Protein AF-A0A9P8U9W8-F1 (afdb_monomer)

Secondary structure (DSSP, 8-state):
-------TTTTTTTTSPPHHHHTT-S-HHHHHHHHHT-HHHHIIIII-TT--HHHHHHHHHHHHHHHHHHHHHTTS-HHHHHHHHHHHHHHHH-TTSPPPTT-

Solvent-accessible surface area (backbone atoms only — not comparable to full-atom values): 6317 Å² total; per-residue (Å²): 133,85,79,79,62,65,29,92,61,36,74,74,56,86,80,60,88,52,66,58,76,76,66,63,72,49,57,76,66,53,45,57,55,56,65,67,66,46,50,46,47,49,48,21,43,70,76,41,75,79,59,52,75,66,54,47,49,53,52,36,50,53,52,52,50,53,52,54,50,49,66,50,43,78,75,42,54,76,71,55,38,52,53,50,50,54,55,50,53,46,48,73,75,43,70,88,58,86,74,68,92,87,118

Radius of gyration: 15.82 Å; Cα contacts (8 Å, |Δi|>4): 61; chains: 1; bounding box: 29×38×41 Å

pLDDT: mean 71.23, std 15.06, range [33.56, 92.81]

Sequence (103 aa):
MASSTQHPHGRDQTGMPRVGASFEAFTPQAQQAFDKCNFSKFAGGLMCPRLTREQLRCACEVMNLFFIFDEHSDRSEPADVWNQVDILMDALRNPETPRPAGE

Nearest PDB structures (foldseek):
  6q4s-assembly1_A-2  TM=6.101E-01  e=2.941E+00  Streptomyces chartreusis NRRL 3882

Foldseek 3Di:
DDDQLQAPCLVVCLPPDAPCVVVVLDDPVVVVVLNVVSVSRVLCRPPDSPDDNVRSVVVSNVVVVVVSLVVVLVPDDPVVNVVVVVVVVCCVVPVVDDDDPPD

Structure (mmCIF, N/CA/C/O backbone):
data_AF-A0A9P8U9W8-F1
#
_entry.id   AF-A0A9P8U9W8-F1
#
loop_
_atom_site.group_PDB
_atom_site.id
_atom_site.type_symbol
_atom_site.label_atom_id
_atom_site.label_alt_id
_atom_site.label_comp_id
_atom_site.label_asym_id
_atom_site.label_entity_id
_atom_site.label_seq_id
_atom_site.pdbx_PDB_ins_code
_atom_site.Cartn_x
_atom_site.Cartn_y
_atom_site.Cartn_z
_atom_site.occupancy
_atom_site.B_iso_or_equiv
_atom_site.auth_seq_id
_atom_site.auth_comp_id
_atom_site.auth_asym_id
_atom_site.auth_atom_id
_atom_site.pdbx_PDB_model_num
ATOM 1 N N . MET A 1 1 ? 7.858 22.770 25.028 1.00 35.09 1 MET A N 1
ATOM 2 C CA . MET A 1 1 ? 7.426 21.384 25.308 1.00 35.09 1 MET A CA 1
ATOM 3 C C . MET A 1 1 ? 6.178 21.125 24.480 1.00 35.09 1 MET A C 1
ATOM 5 O O . MET A 1 1 ? 5.123 21.641 24.821 1.00 35.09 1 MET A O 1
ATOM 9 N N . ALA A 1 2 ? 6.313 20.467 23.326 1.00 33.56 2 ALA A N 1
ATOM 10 C CA . ALA A 1 2 ? 5.174 20.177 22.459 1.00 33.56 2 ALA A CA 1
ATOM 11 C C . ALA A 1 2 ? 4.332 19.072 23.111 1.00 33.56 2 ALA A C 1
ATOM 13 O O . ALA A 1 2 ? 4.801 17.948 23.279 1.00 33.56 2 ALA A O 1
ATOM 14 N N . SER A 1 3 ? 3.121 19.426 23.541 1.00 40.34 3 SER A N 1
ATOM 15 C CA . SER A 1 3 ? 2.145 18.477 24.065 1.00 40.34 3 SER A CA 1
ATOM 16 C C . SER A 1 3 ? 1.734 17.543 22.927 1.00 40.34 3 SER A C 1
ATOM 18 O O . SER A 1 3 ? 1.025 17.946 22.003 1.00 40.34 3 SER A O 1
ATOM 20 N N . SER A 1 4 ? 2.259 16.317 22.953 1.00 45.97 4 SER A N 1
ATOM 21 C CA . SER A 1 4 ? 1.919 15.261 22.004 1.00 45.97 4 SER A CA 1
ATOM 22 C C . SER A 1 4 ? 0.435 14.947 22.169 1.00 45.97 4 SER A C 1
ATOM 24 O O . SER A 1 4 ? 0.019 14.331 23.152 1.00 45.97 4 SER A O 1
ATOM 26 N N . THR A 1 5 ? -0.383 15.463 21.253 1.00 47.00 5 THR A N 1
ATOM 27 C CA . THR A 1 5 ? -1.840 15.318 21.296 1.00 47.00 5 THR A CA 1
ATOM 28 C C . THR A 1 5 ? -2.178 13.920 20.796 1.00 47.00 5 THR A C 1
ATOM 30 O O . THR A 1 5 ? -2.491 13.701 19.632 1.00 47.00 5 THR A O 1
ATOM 33 N N . GLN A 1 6 ? -2.016 12.937 21.676 1.00 49.84 6 GLN A N 1
ATOM 34 C CA . GLN A 1 6 ? -2.301 11.545 21.376 1.00 49.84 6 GLN A CA 1
ATOM 35 C C . GLN A 1 6 ? -3.821 11.368 21.269 1.00 49.84 6 GLN A C 1
ATOM 37 O O . GLN A 1 6 ? -4.550 11.631 22.226 1.00 49.84 6 GLN A O 1
ATOM 42 N N . HIS A 1 7 ? -4.309 10.955 20.098 1.00 49.69 7 HIS A N 1
ATOM 43 C CA . HIS A 1 7 ? -5.742 10.803 19.852 1.00 49.69 7 HIS A CA 1
ATOM 44 C C . HIS A 1 7 ? -6.371 9.787 20.815 1.00 49.69 7 HIS A C 1
ATOM 46 O O . HIS A 1 7 ? -5.800 8.706 21.011 1.00 49.69 7 HIS A O 1
ATOM 52 N N . PRO A 1 8 ? -7.553 10.080 21.390 1.00 54.38 8 PRO A N 1
ATOM 53 C CA . PRO A 1 8 ? -8.179 9.249 22.420 1.00 54.38 8 PRO A CA 1
ATOM 54 C C . PRO A 1 8 ? -8.425 7.801 21.973 1.00 54.38 8 PRO A C 1
ATOM 56 O O . PRO A 1 8 ? -8.521 6.914 22.815 1.00 54.38 8 PRO A O 1
ATOM 59 N N . HIS A 1 9 ? -8.487 7.536 20.664 1.00 53.69 9 HIS A N 1
ATOM 60 C CA . HIS A 1 9 ? -8.722 6.197 20.107 1.00 53.69 9 HIS A CA 1
ATOM 61 C C . HIS A 1 9 ? -7.457 5.485 19.604 1.00 53.69 9 HIS A C 1
ATOM 63 O O . HIS A 1 9 ? -7.525 4.319 19.228 1.00 53.69 9 HIS A O 1
ATOM 69 N N . GLY A 1 10 ? -6.285 6.131 19.640 1.00 48.22 10 GLY A N 1
ATOM 70 C CA . GLY A 1 10 ? -5.031 5.537 19.152 1.00 48.22 10 GLY A CA 1
ATOM 71 C C . GLY A 1 10 ? -4.529 4.341 19.976 1.00 48.22 10 GLY A C 1
ATOM 72 O O . GLY A 1 10 ? -3.696 3.578 19.501 1.00 48.22 10 GLY A O 1
ATOM 73 N N . ARG A 1 11 ? -5.033 4.153 21.208 1.00 47.19 11 ARG A N 1
ATOM 74 C CA . ARG A 1 11 ? -4.704 3.003 22.078 1.00 47.19 11 ARG A CA 1
ATOM 75 C C . ARG A 1 11 ? -5.656 1.808 21.926 1.00 47.19 11 ARG A C 1
ATOM 77 O O . ARG A 1 11 ? -5.302 0.708 22.335 1.00 47.19 11 ARG A O 1
ATOM 84 N N . ASP A 1 12 ? -6.835 2.007 21.339 1.00 50.62 12 ASP A N 1
ATOM 85 C CA . ASP A 1 12 ? -7.924 1.011 21.297 1.00 50.62 12 ASP A CA 1
ATOM 86 C C . ASP A 1 12 ? -7.875 0.097 20.055 1.00 50.62 12 ASP A C 1
ATOM 88 O O . ASP A 1 12 ? -8.670 -0.821 19.894 1.00 50.62 12 ASP A O 1
ATOM 92 N N . GLN A 1 13 ? -6.920 0.316 19.151 1.00 50.28 13 GLN A N 1
ATOM 93 C CA . GLN A 1 13 ? -6.816 -0.455 17.904 1.00 50.28 13 GLN A CA 1
ATOM 94 C C . GLN A 1 13 ? -5.858 -1.651 17.992 1.00 50.28 13 GLN A C 1
ATOM 96 O O . GLN A 1 13 ? -5.707 -2.393 17.029 1.00 50.28 13 GLN A O 1
ATOM 101 N N . THR A 1 14 ? -5.239 -1.873 19.155 1.00 51.28 14 THR A N 1
ATOM 102 C CA . THR A 1 14 ? -4.230 -2.923 19.394 1.00 51.28 14 THR A CA 1
ATOM 103 C C . THR A 1 14 ? -4.775 -4.358 19.268 1.00 51.28 14 THR A C 1
ATOM 105 O O . THR A 1 14 ? -3.993 -5.301 19.298 1.00 51.28 14 THR A O 1
ATOM 108 N N . GLY A 1 15 ? -6.095 -4.534 19.126 1.00 44.97 15 GLY A N 1
ATOM 109 C CA . GLY A 1 15 ? -6.760 -5.837 18.997 1.00 44.97 15 GLY A CA 1
ATOM 110 C C . GLY A 1 15 ? -7.594 -6.023 17.726 1.00 44.97 15 GLY A C 1
ATOM 111 O O . GLY A 1 15 ? -8.349 -6.988 17.653 1.00 44.97 15 GLY A O 1
ATOM 112 N N . MET A 1 16 ? -7.520 -5.112 16.747 1.00 50.75 16 MET A N 1
ATOM 113 C CA . MET A 1 16 ? -8.257 -5.283 15.489 1.00 50.75 16 MET A CA 1
ATOM 114 C C . MET A 1 16 ? -7.459 -6.151 14.503 1.00 50.75 16 MET A C 1
ATOM 116 O O . MET A 1 16 ? -6.260 -5.915 14.337 1.00 50.75 16 MET A O 1
ATOM 120 N N . PRO A 1 17 ? -8.094 -7.147 13.854 1.00 50.53 17 PRO A N 1
ATOM 121 C CA . PRO A 1 17 ? -7.433 -7.961 12.843 1.00 50.53 17 PRO A CA 1
ATOM 122 C C . PRO A 1 17 ? -7.000 -7.060 11.685 1.00 50.53 17 PRO A C 1
ATOM 124 O O . PRO A 1 17 ? -7.829 -6.392 11.071 1.00 50.53 17 PRO A O 1
ATOM 127 N N . ARG A 1 18 ? -5.688 -7.019 11.440 1.00 60.69 18 ARG A N 1
ATOM 128 C CA . ARG A 1 18 ? -5.072 -6.248 10.357 1.00 60.69 18 ARG A CA 1
ATOM 129 C C . ARG A 1 18 ? -5.262 -6.995 9.044 1.00 60.69 18 ARG A C 1
ATOM 131 O O . ARG A 1 18 ? -5.088 -8.216 9.018 1.00 60.69 18 ARG A O 1
ATOM 138 N N . VAL A 1 19 ? -5.539 -6.269 7.962 1.00 57.94 19 VAL A N 1
ATOM 139 C CA . VAL A 1 19 ? -5.692 -6.840 6.612 1.00 57.94 19 VAL A CA 1
ATOM 140 C C . VAL A 1 19 ? -4.524 -7.772 6.251 1.00 57.94 19 VAL A C 1
ATOM 142 O O . VAL A 1 19 ? -4.768 -8.904 5.849 1.00 57.94 19 VAL A O 1
ATOM 145 N N . GLY A 1 20 ? -3.272 -7.395 6.537 1.00 53.94 20 GLY A N 1
ATOM 146 C CA . GLY A 1 20 ? -2.098 -8.229 6.222 1.00 53.94 20 GLY A CA 1
ATOM 147 C C . GLY A 1 20 ? -2.126 -9.652 6.805 1.00 53.94 20 GLY A C 1
ATOM 148 O O . GLY A 1 20 ? -1.710 -10.591 6.135 1.00 53.94 20 GLY A O 1
ATOM 149 N N . ALA A 1 21 ? -2.701 -9.839 7.999 1.00 56.72 21 ALA A N 1
ATOM 150 C CA . ALA A 1 21 ? -2.795 -11.155 8.635 1.00 56.72 21 ALA A CA 1
ATOM 151 C C . ALA A 1 21 ? -3.944 -12.016 8.082 1.00 56.72 21 ALA A C 1
ATOM 153 O O . ALA A 1 21 ? -3.907 -13.233 8.215 1.00 56.72 21 ALA A O 1
ATOM 154 N N . SER A 1 22 ? -4.970 -11.399 7.484 1.00 60.38 22 SER A N 1
ATOM 155 C CA . SER A 1 22 ? -6.111 -12.129 6.903 1.00 60.38 22 SER A CA 1
ATOM 156 C C . SER A 1 22 ? -5.827 -12.625 5.484 1.00 60.38 22 SER A C 1
ATOM 158 O O . SER A 1 22 ? -6.446 -13.590 5.051 1.00 60.38 22 SER A O 1
ATOM 160 N N . PHE A 1 23 ? -4.897 -11.974 4.779 1.00 61.12 23 PHE A N 1
ATOM 161 C CA . PHE A 1 23 ? -4.506 -12.309 3.405 1.00 61.12 23 PHE A CA 1
ATOM 162 C C . PHE A 1 23 ? -3.163 -13.045 3.312 1.00 61.12 23 PHE A C 1
ATOM 164 O O . PHE A 1 23 ? -2.690 -13.275 2.207 1.00 61.12 23 PHE A O 1
ATOM 171 N N . GLU A 1 24 ? -2.533 -13.378 4.448 1.00 65.62 24 GLU A N 1
ATOM 172 C CA . GLU A 1 24 ? -1.186 -13.980 4.498 1.00 65.62 24 GLU A CA 1
ATOM 173 C C . GLU A 1 24 ? -0.166 -13.234 3.612 1.00 65.62 24 GLU A C 1
ATOM 175 O O . GLU A 1 24 ? 0.756 -13.823 3.054 1.00 65.62 24 GLU A O 1
ATOM 180 N N . ALA A 1 25 ? -0.324 -11.911 3.493 1.00 63.38 25 ALA A N 1
ATOM 181 C CA . ALA A 1 25 ? 0.401 -11.091 2.520 1.00 63.38 25 ALA A CA 1
ATOM 182 C C . ALA A 1 25 ? 1.911 -11.001 2.806 1.00 63.38 25 ALA A C 1
ATOM 184 O O . ALA A 1 25 ? 2.691 -10.550 1.975 1.00 63.38 25 ALA A O 1
ATOM 185 N N . PHE A 1 26 ? 2.337 -11.419 3.997 1.00 63.25 26 PHE A N 1
ATOM 186 C CA . PHE A 1 26 ? 3.709 -11.308 4.456 1.00 63.25 26 PHE A CA 1
ATOM 187 C C . PHE A 1 26 ? 4.278 -12.661 4.873 1.00 63.25 26 PHE A C 1
ATOM 189 O O . PHE A 1 26 ? 3.606 -13.492 5.483 1.00 63.25 26 PHE A O 1
ATOM 196 N N . THR A 1 27 ? 5.587 -12.831 4.672 1.00 69.75 27 THR A N 1
ATOM 197 C CA . THR A 1 27 ? 6.332 -13.878 5.383 1.00 69.75 27 THR A CA 1
ATOM 198 C C . THR A 1 27 ? 6.236 -13.650 6.900 1.00 69.75 27 THR A C 1
ATOM 200 O O . THR A 1 27 ? 6.096 -12.505 7.341 1.00 69.75 27 THR A O 1
ATOM 203 N N . PRO A 1 28 ? 6.389 -14.685 7.748 1.00 73.88 28 PRO A N 1
ATOM 204 C CA . PRO A 1 28 ? 6.307 -14.523 9.203 1.00 73.88 28 PRO A CA 1
ATOM 205 C C . PRO A 1 28 ? 7.250 -13.446 9.767 1.00 73.88 28 PRO A C 1
ATOM 207 O O . PRO A 1 28 ? 6.920 -12.765 10.737 1.00 73.88 28 PRO A O 1
ATOM 210 N N . GLN A 1 29 ? 8.417 -13.260 9.143 1.00 73.88 29 GLN A N 1
ATOM 211 C CA . GLN A 1 29 ? 9.383 -12.230 9.523 1.00 73.88 29 GLN A CA 1
ATOM 212 C C . GLN A 1 29 ? 8.912 -10.822 9.132 1.00 73.88 29 GLN A C 1
ATOM 214 O O . GLN A 1 29 ? 9.009 -9.902 9.948 1.00 73.88 29 GLN A O 1
ATOM 219 N N . ALA A 1 30 ? 8.372 -10.655 7.921 1.00 69.94 30 ALA A N 1
ATOM 220 C CA . ALA A 1 30 ? 7.815 -9.384 7.466 1.00 69.94 30 ALA A CA 1
ATOM 221 C C . ALA A 1 30 ? 6.557 -9.006 8.267 1.00 69.94 30 ALA A C 1
ATOM 223 O O . ALA A 1 30 ? 6.440 -7.864 8.702 1.00 69.94 30 ALA A O 1
ATOM 224 N N . GLN A 1 31 ? 5.697 -9.973 8.610 1.00 68.12 31 GLN A N 1
ATOM 225 C CA . GLN A 1 31 ? 4.536 -9.746 9.476 1.00 68.12 31 GLN A CA 1
ATOM 226 C C . GLN A 1 31 ? 4.959 -9.250 10.870 1.00 68.12 31 GLN A C 1
ATOM 228 O O . GLN A 1 31 ? 4.367 -8.320 11.406 1.00 68.12 31 GLN A O 1
ATOM 233 N N . GLN A 1 32 ? 6.027 -9.805 11.455 1.00 72.50 32 GLN A N 1
ATOM 234 C CA . GLN A 1 32 ? 6.552 -9.322 12.739 1.00 72.50 32 GLN A CA 1
ATOM 235 C C . GLN A 1 32 ? 7.166 -7.918 12.658 1.00 72.50 32 GLN A C 1
ATOM 237 O O . GLN A 1 32 ? 7.097 -7.166 13.634 1.00 72.50 32 GLN A O 1
ATOM 242 N N . ALA A 1 33 ? 7.808 -7.562 11.543 1.00 69.69 33 ALA A N 1
ATOM 243 C CA . ALA A 1 33 ? 8.323 -6.211 11.324 1.00 69.69 33 ALA A CA 1
ATOM 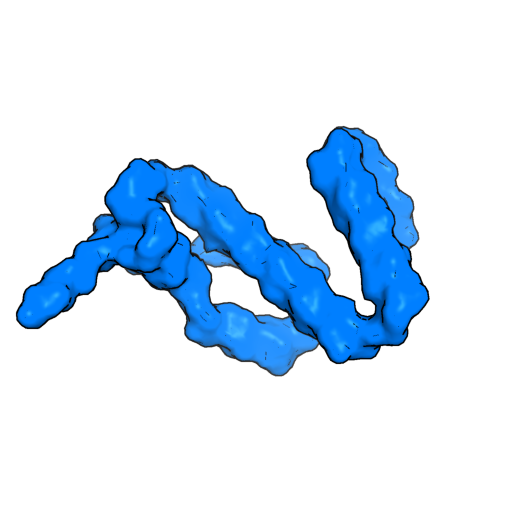244 C C . ALA A 1 33 ? 7.168 -5.210 11.166 1.00 69.69 33 ALA A C 1
ATOM 246 O O . ALA A 1 33 ? 7.139 -4.177 11.835 1.00 69.69 33 ALA A O 1
ATOM 247 N N . PHE A 1 34 ? 6.168 -5.585 10.378 1.00 66.31 34 PHE A N 1
ATOM 248 C CA . PHE A 1 34 ? 4.946 -4.830 10.154 1.00 66.31 34 PHE A CA 1
ATOM 249 C C . PHE A 1 34 ? 4.164 -4.581 11.448 1.00 66.31 34 PHE A C 1
ATOM 251 O O . PHE A 1 34 ? 3.733 -3.463 11.742 1.00 66.31 34 PHE A O 1
ATOM 258 N N . ASP A 1 35 ? 4.060 -5.604 12.295 1.00 69.06 35 ASP A N 1
ATOM 259 C CA . ASP A 1 35 ? 3.368 -5.516 13.574 1.00 69.06 35 ASP A CA 1
ATOM 260 C C . ASP A 1 35 ? 3.991 -4.478 14.521 1.00 69.06 35 ASP A C 1
ATOM 262 O O . ASP A 1 35 ? 3.281 -3.885 15.343 1.00 69.06 35 ASP A O 1
ATOM 266 N N . LYS A 1 36 ? 5.300 -4.220 14.382 1.00 71.38 36 LYS A N 1
ATOM 267 C CA . LYS A 1 36 ? 6.044 -3.228 15.170 1.00 71.38 36 LYS A CA 1
ATOM 268 C C . LYS A 1 36 ? 5.816 -1.789 14.702 1.00 71.38 36 LYS A C 1
ATOM 270 O O . LYS A 1 36 ? 5.941 -0.888 15.532 1.00 71.38 36 LYS A O 1
ATOM 275 N N . CYS A 1 37 ? 5.440 -1.554 13.441 1.00 67.00 37 CYS A N 1
ATOM 276 C CA . CYS A 1 37 ? 5.229 -0.203 12.902 1.00 67.00 37 CYS A CA 1
ATOM 277 C C . CYS A 1 37 ? 4.048 0.550 13.541 1.00 67.00 37 CYS A C 1
ATOM 279 O O . CYS A 1 37 ? 4.015 1.777 13.487 1.00 67.00 37 CYS A O 1
ATOM 281 N N . ASN A 1 38 ? 3.122 -0.150 14.213 1.00 67.44 38 ASN A N 1
ATOM 282 C CA . ASN A 1 38 ? 2.069 0.440 15.056 1.00 67.44 38 ASN A CA 1
ATOM 283 C C . ASN A 1 38 ? 1.336 1.624 14.382 1.00 67.44 38 ASN A C 1
ATOM 285 O O . ASN A 1 38 ? 1.267 2.736 14.914 1.00 67.44 38 ASN A O 1
ATOM 289 N N . PHE A 1 39 ? 0.799 1.379 13.183 1.00 64.06 39 PHE A N 1
ATOM 290 C CA . PHE A 1 39 ? 0.196 2.399 12.316 1.00 64.06 39 PHE A CA 1
ATOM 291 C C . PHE A 1 39 ? -0.984 3.146 12.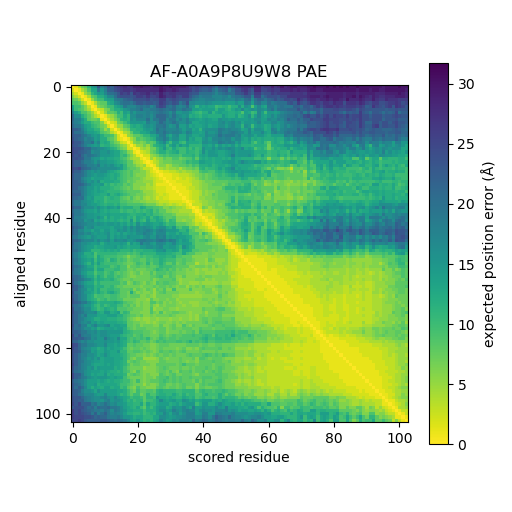942 1.00 64.06 39 PHE A C 1
ATOM 293 O O . PHE A 1 39 ? -1.220 4.309 12.624 1.00 64.06 39 PHE A O 1
ATOM 300 N N . SER A 1 40 ? -1.663 2.535 13.909 1.00 61.16 40 SER A N 1
ATOM 301 C CA . SER A 1 40 ? -2.709 3.172 14.711 1.00 61.16 40 SER A CA 1
ATOM 302 C C . SER A 1 40 ? -2.197 4.362 15.529 1.00 61.16 40 SER A C 1
ATOM 304 O O . SER A 1 40 ? -2.902 5.365 15.675 1.00 61.16 40 SER A O 1
ATOM 306 N N . LYS A 1 41 ? -0.942 4.324 15.998 1.00 64.12 41 LYS A N 1
ATOM 307 C CA . LYS A 1 41 ? -0.294 5.487 16.624 1.00 64.12 41 LYS A CA 1
ATOM 308 C C . LYS A 1 41 ? 0.104 6.553 15.608 1.00 64.12 41 LYS A C 1
ATOM 310 O O . LYS A 1 41 ? -0.008 7.735 15.926 1.00 64.12 41 LYS A O 1
ATOM 315 N N . PHE A 1 42 ? 0.539 6.157 14.413 1.00 62.28 42 PHE A N 1
ATOM 316 C CA . PHE A 1 42 ? 0.909 7.091 13.347 1.00 62.28 42 PHE A CA 1
ATOM 317 C C . PHE A 1 42 ? -0.313 7.860 12.818 1.00 62.28 42 PHE A C 1
ATOM 319 O O . PHE A 1 42 ? -0.334 9.092 12.844 1.00 62.28 42 PHE A O 1
ATOM 326 N N . ALA A 1 43 ? -1.375 7.145 12.441 1.00 60.22 43 ALA A N 1
ATOM 327 C CA . ALA A 1 43 ? -2.602 7.736 11.914 1.00 60.22 43 ALA A CA 1
ATOM 328 C C . ALA A 1 43 ? -3.365 8.538 12.984 1.00 60.22 43 ALA A C 1
ATOM 330 O O . ALA A 1 43 ? -3.836 9.644 12.716 1.00 60.22 43 ALA A O 1
ATOM 331 N N . GLY A 1 44 ? -3.435 8.016 14.215 1.00 57.28 44 GLY A N 1
ATOM 332 C CA . GLY A 1 44 ? -4.152 8.665 15.309 1.00 57.28 44 GLY A CA 1
ATOM 333 C C . GLY A 1 44 ? -3.403 9.874 15.863 1.00 57.28 44 GLY A C 1
ATOM 334 O O . GLY A 1 44 ? -4.004 10.912 16.101 1.00 57.28 44 GLY A O 1
ATOM 335 N N . GLY A 1 45 ? -2.092 9.766 16.080 1.00 58.91 45 GLY A N 1
ATOM 336 C CA . GLY A 1 45 ? -1.315 10.808 16.753 1.00 58.91 45 GLY A CA 1
ATOM 337 C C . GLY A 1 45 ? -0.793 11.922 15.846 1.00 58.91 45 GLY A C 1
ATOM 338 O O . GLY A 1 45 ? -0.648 13.044 16.325 1.00 58.91 45 GLY A O 1
ATOM 339 N N . LEU A 1 46 ? -0.484 11.632 14.576 1.00 59.34 46 LEU A N 1
ATOM 340 C CA . LEU A 1 46 ? 0.309 12.546 13.745 1.00 59.34 46 LEU A CA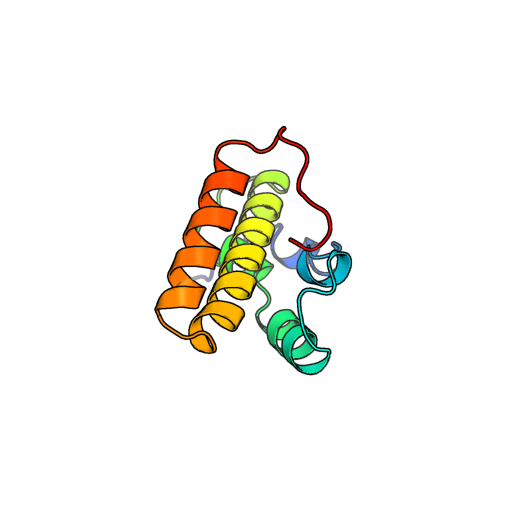 1
ATOM 341 C C . LEU A 1 46 ? -0.464 13.145 12.570 1.00 59.34 46 LEU A C 1
ATOM 343 O O . LEU A 1 46 ? -0.343 14.339 12.315 1.00 59.34 46 LEU A O 1
ATOM 347 N N . MET A 1 47 ? -1.252 12.340 11.855 1.00 61.62 47 MET A N 1
ATOM 348 C CA . MET A 1 47 ? -1.884 12.815 10.623 1.00 61.62 47 MET A CA 1
ATOM 349 C C . MET A 1 47 ? -3.229 13.489 10.865 1.00 61.62 47 MET A C 1
ATOM 351 O O . MET A 1 47 ? -3.483 14.549 10.292 1.00 61.62 47 MET A O 1
ATOM 355 N N . CYS A 1 48 ? -4.100 12.922 11.706 1.00 59.28 48 CYS A N 1
ATOM 356 C CA . CYS A 1 48 ? -5.451 13.461 11.843 1.00 59.28 48 CYS A CA 1
ATOM 357 C C . CYS A 1 48 ? -6.056 13.256 13.249 1.00 59.28 48 CYS A C 1
ATOM 359 O O . CYS A 1 48 ? -6.821 12.315 13.466 1.00 59.28 48 CYS A O 1
ATOM 361 N N . PRO A 1 49 ? -5.848 14.192 14.195 1.00 63.94 49 PRO A N 1
ATOM 362 C CA . PRO A 1 49 ? -6.419 14.119 15.545 1.00 63.94 49 PRO A CA 1
ATOM 363 C C . PRO A 1 49 ? -7.941 14.378 15.603 1.00 63.94 49 PRO A C 1
ATOM 365 O O . PRO A 1 49 ? -8.490 14.594 16.680 1.00 63.94 49 PRO A O 1
ATOM 368 N N . ARG A 1 50 ? -8.623 14.422 14.454 1.00 69.00 50 ARG A N 1
ATOM 369 C CA . ARG A 1 50 ? -10.060 14.713 14.328 1.00 69.00 50 ARG A CA 1
ATOM 370 C C . ARG A 1 50 ? -10.853 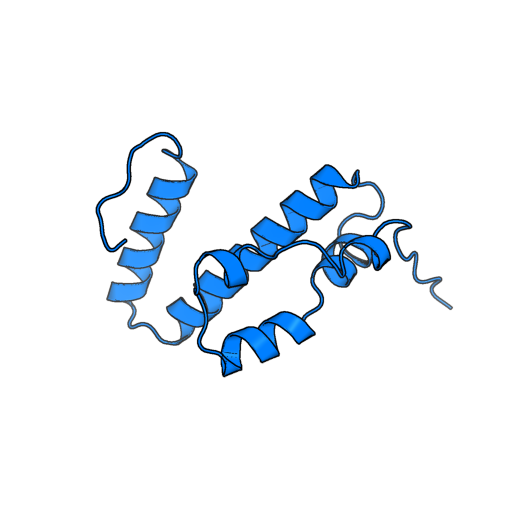13.585 13.661 1.00 69.00 50 ARG A C 1
ATOM 372 O O . ARG A 1 50 ? -12.035 13.777 13.396 1.00 69.00 50 ARG A O 1
ATOM 379 N N . LEU A 1 51 ? -10.222 12.455 13.340 1.00 70.19 51 LEU A N 1
ATOM 380 C CA . LEU A 1 51 ? -10.914 11.340 12.690 1.00 70.19 51 LEU A CA 1
ATOM 381 C C . LEU A 1 51 ? -11.774 10.568 13.682 1.00 70.19 51 LEU A C 1
ATOM 383 O O . LEU A 1 51 ?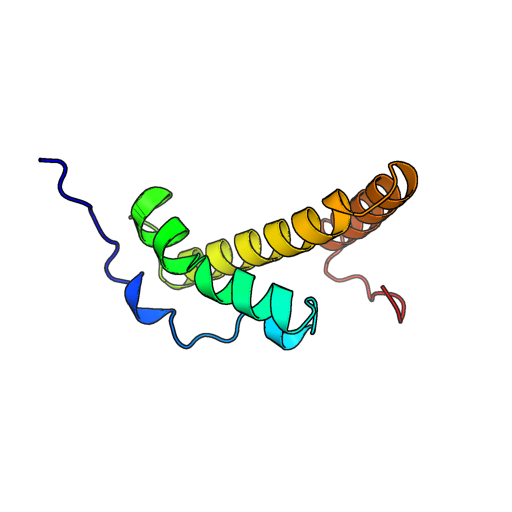 -11.381 10.337 14.826 1.00 70.19 51 LEU A O 1
ATOM 387 N N . THR A 1 52 ? -12.929 10.099 13.215 1.00 77.62 52 THR A N 1
ATOM 388 C CA . THR A 1 52 ? -13.712 9.122 13.975 1.00 77.62 52 THR A CA 1
ATOM 389 C C . THR A 1 52 ? -12.954 7.798 14.083 1.00 77.62 52 THR A C 1
ATOM 391 O O . THR A 1 52 ? -11.976 7.546 13.372 1.00 77.62 52 THR A O 1
ATOM 394 N N . ARG A 1 53 ? -13.407 6.909 14.972 1.00 71.62 53 ARG A N 1
ATOM 395 C CA . ARG A 1 53 ? -12.810 5.578 15.150 1.00 71.62 53 ARG A CA 1
ATOM 396 C C . ARG A 1 53 ? -12.791 4.779 13.842 1.00 71.62 53 ARG A C 1
ATOM 398 O O . ARG A 1 53 ? -11.805 4.108 13.548 1.00 71.62 53 ARG A O 1
ATOM 405 N N . GLU A 1 54 ? -13.859 4.879 13.061 1.00 76.44 54 GLU A N 1
ATOM 406 C CA . GLU A 1 54 ? -14.063 4.179 11.792 1.00 76.44 54 GLU A CA 1
ATOM 407 C C . GLU A 1 54 ? -13.145 4.739 10.708 1.00 76.44 54 GLU A C 1
ATOM 409 O O . GLU A 1 54 ? -12.503 3.979 9.987 1.00 76.44 54 GLU A O 1
ATOM 414 N N . GLN A 1 55 ? -13.019 6.066 10.636 1.00 77.06 55 GLN A N 1
ATOM 415 C CA . GLN A 1 55 ? -12.100 6.722 9.711 1.00 77.06 55 GLN A CA 1
ATOM 416 C C . GLN A 1 55 ? -10.643 6.416 10.056 1.00 77.06 55 GLN A C 1
ATOM 418 O O . GLN A 1 55 ? -9.845 6.152 9.162 1.00 77.06 55 GLN A O 1
ATOM 423 N N . LEU A 1 56 ? -10.301 6.394 11.348 1.00 75.25 56 LEU A N 1
ATOM 424 C CA . LEU A 1 56 ? -8.968 6.021 11.802 1.00 75.25 56 LEU A CA 1
ATOM 425 C C . LEU A 1 56 ? -8.657 4.560 11.461 1.00 75.25 56 LEU A C 1
ATOM 427 O O . LEU A 1 56 ? -7.549 4.264 11.028 1.00 75.25 56 LEU A O 1
ATOM 431 N N . ARG A 1 57 ? -9.628 3.651 11.624 1.00 76.81 57 ARG A N 1
ATOM 432 C CA . ARG A 1 57 ? -9.486 2.252 11.202 1.00 76.81 57 ARG A CA 1
ATOM 433 C C . ARG A 1 57 ? -9.258 2.159 9.694 1.00 76.81 57 ARG A C 1
ATOM 435 O O . ARG A 1 57 ? -8.297 1.526 9.284 1.00 76.81 57 ARG A O 1
ATOM 442 N N . CYS A 1 58 ? -10.088 2.822 8.890 1.00 79.44 58 CYS A N 1
ATOM 443 C CA . CYS A 1 58 ? -9.939 2.849 7.434 1.00 79.44 58 CYS A 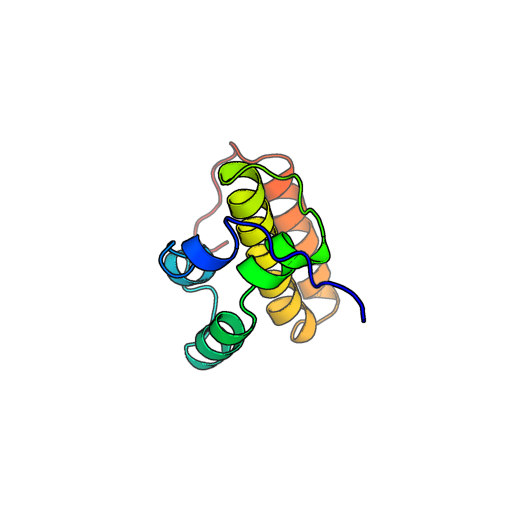CA 1
ATOM 444 C C . CYS A 1 58 ? -8.556 3.379 7.022 1.00 79.44 58 CYS A C 1
ATOM 446 O O . CYS A 1 58 ? -7.856 2.734 6.251 1.00 79.44 58 CYS A O 1
ATOM 448 N N . ALA A 1 59 ? -8.106 4.486 7.619 1.00 76.06 59 ALA A N 1
ATOM 449 C CA . ALA A 1 59 ? -6.776 5.034 7.376 1.00 76.06 59 ALA A CA 1
ATOM 450 C C . ALA A 1 59 ? -5.656 4.047 7.748 1.00 76.06 59 ALA A C 1
ATOM 452 O O . ALA A 1 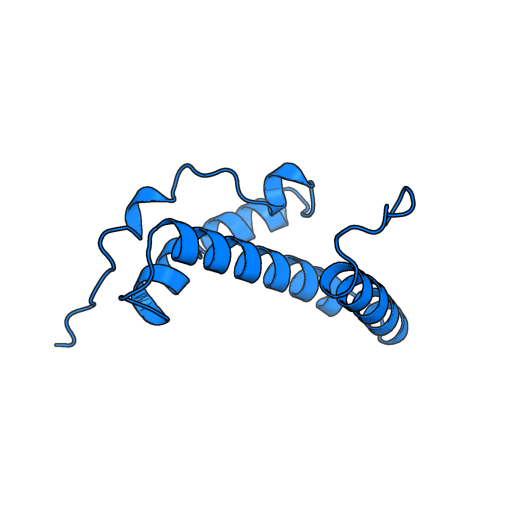59 ? -4.682 3.927 7.011 1.00 76.06 59 ALA A O 1
ATOM 453 N N . CYS A 1 60 ? -5.797 3.309 8.854 1.00 75.12 60 CYS A N 1
ATOM 454 C CA . CYS A 1 60 ? -4.836 2.268 9.219 1.00 75.12 60 CYS A CA 1
ATOM 455 C C . CYS A 1 60 ? -4.802 1.127 8.197 1.00 75.12 60 CYS A C 1
ATOM 457 O O . CYS A 1 60 ? -3.714 0.683 7.850 1.00 75.12 60 CYS A O 1
ATOM 459 N N . GLU A 1 61 ? -5.952 0.676 7.689 1.00 77.19 61 GLU A N 1
ATOM 460 C CA . GLU A 1 61 ? -5.990 -0.375 6.663 1.00 77.19 61 GLU A CA 1
ATOM 461 C C . GLU A 1 61 ? -5.419 0.097 5.319 1.00 77.19 61 GLU A C 1
ATOM 463 O O . GLU A 1 61 ? -4.694 -0.649 4.670 1.00 77.19 61 GLU A O 1
ATOM 468 N N . VAL A 1 62 ? -5.664 1.349 4.925 1.00 80.81 62 VAL A N 1
ATOM 469 C CA . VAL A 1 62 ? -5.049 1.928 3.719 1.00 80.81 62 VAL A CA 1
ATOM 470 C C . VAL A 1 62 ? -3.528 2.008 3.868 1.00 80.81 62 VAL A C 1
ATOM 472 O O . VAL A 1 62 ? -2.801 1.607 2.963 1.00 80.81 62 VAL A O 1
ATOM 475 N N . MET A 1 63 ? -3.030 2.456 5.025 1.00 79.38 63 MET A N 1
ATOM 476 C CA . MET A 1 63 ? -1.588 2.467 5.297 1.00 79.38 63 MET A CA 1
ATOM 477 C C . MET A 1 63 ? -0.998 1.055 5.280 1.00 79.38 63 MET A C 1
ATOM 479 O O . MET A 1 63 ? 0.071 0.853 4.713 1.00 79.38 63 MET A O 1
ATOM 483 N N . ASN A 1 64 ? -1.704 0.078 5.853 1.00 77.19 64 ASN A N 1
ATOM 484 C CA . ASN A 1 64 ? -1.303 -1.325 5.812 1.00 77.19 64 ASN A CA 1
ATOM 485 C C . ASN A 1 64 ? -1.131 -1.821 4.366 1.00 77.19 64 ASN A C 1
ATOM 487 O O . ASN A 1 64 ? -0.129 -2.462 4.064 1.00 77.19 64 ASN A O 1
ATOM 491 N N . LEU A 1 65 ? -2.078 -1.496 3.478 1.00 80.06 65 LEU A N 1
ATOM 492 C CA . LEU A 1 65 ? -2.013 -1.852 2.059 1.00 80.06 65 LEU A CA 1
ATOM 493 C C . LEU A 1 65 ? -0.821 -1.198 1.352 1.00 80.06 65 LEU A C 1
ATOM 495 O O . LEU A 1 65 ? -0.098 -1.885 0.639 1.00 80.06 65 LEU A O 1
ATOM 499 N N . PHE A 1 66 ? -0.559 0.091 1.586 1.00 81.88 66 PHE A N 1
ATOM 500 C CA . PHE A 1 66 ? 0.608 0.756 0.994 1.00 81.88 66 PHE A CA 1
ATOM 501 C C . PHE A 1 66 ? 1.927 0.096 1.387 1.00 81.88 66 PHE A C 1
ATOM 503 O O . PHE A 1 66 ? 2.781 -0.076 0.529 1.00 81.88 66 PHE A O 1
ATOM 510 N N . PHE A 1 67 ? 2.073 -0.333 2.641 1.00 78.50 67 PHE A N 1
ATOM 511 C CA . PHE A 1 67 ? 3.269 -1.053 3.083 1.00 78.50 67 PHE A CA 1
ATOM 512 C C . PHE A 1 67 ? 3.404 -2.447 2.463 1.00 78.50 67 PHE A C 1
ATOM 514 O O . PHE A 1 67 ? 4.524 -2.883 2.221 1.00 78.50 67 PHE A O 1
ATOM 521 N N . ILE A 1 68 ? 2.294 -3.147 2.199 1.00 81.56 68 ILE A N 1
ATOM 522 C CA . ILE A 1 68 ? 2.330 -4.411 1.447 1.00 81.56 68 ILE A CA 1
ATOM 523 C C . ILE A 1 68 ? 2.899 -4.145 0.049 1.00 81.56 68 ILE A C 1
ATOM 525 O O . ILE A 1 68 ? 3.856 -4.799 -0.356 1.00 81.56 68 ILE A O 1
ATOM 529 N N . PHE A 1 69 ? 2.363 -3.153 -0.666 1.00 82.88 69 PHE A N 1
ATOM 530 C CA . PHE A 1 69 ? 2.832 -2.834 -2.017 1.00 82.88 69 PHE A CA 1
ATOM 531 C C . PHE A 1 69 ? 4.283 -2.362 -2.045 1.00 82.88 69 PHE A C 1
ATOM 533 O O . PHE A 1 69 ? 5.037 -2.823 -2.891 1.00 82.88 69 PHE A O 1
ATOM 540 N N . ASP A 1 70 ? 4.683 -1.502 -1.110 1.00 84.81 70 ASP A N 1
ATOM 541 C CA . ASP A 1 70 ? 6.060 -1.018 -0.968 1.00 84.81 70 ASP A CA 1
ATOM 542 C C . ASP A 1 70 ? 7.042 -2.195 -0.827 1.00 84.81 70 ASP A C 1
ATOM 544 O O . ASP A 1 70 ? 7.930 -2.368 -1.658 1.00 84.81 70 ASP A O 1
ATOM 548 N N . GLU A 1 71 ? 6.773 -3.105 0.114 1.00 84.81 71 GLU A N 1
ATOM 549 C CA . GLU A 1 71 ? 7.599 -4.284 0.410 1.00 84.81 71 GLU A CA 1
ATOM 550 C C . GLU A 1 71 ? 7.723 -5.263 -0.779 1.00 84.81 71 GLU A C 1
ATOM 552 O O . GLU A 1 71 ? 8.763 -5.918 -0.945 1.00 84.81 71 GLU A O 1
ATOM 557 N N . HIS A 1 72 ? 6.674 -5.386 -1.603 1.00 83.31 72 HIS A N 1
ATOM 558 C CA . HIS A 1 72 ? 6.698 -6.185 -2.833 1.00 83.31 72 HIS A CA 1
ATOM 559 C C . HIS A 1 72 ? 7.417 -5.460 -3.973 1.00 83.31 72 HIS A C 1
ATOM 561 O O . HIS A 1 72 ? 8.274 -6.052 -4.636 1.00 83.31 72 HIS A O 1
ATOM 567 N N . SER A 1 73 ? 7.111 -4.182 -4.184 1.00 86.44 73 SER A N 1
ATOM 568 C CA . SER A 1 73 ? 7.668 -3.386 -5.276 1.00 86.44 73 SER A CA 1
ATOM 569 C C . SER A 1 73 ? 9.171 -3.139 -5.120 1.00 86.44 73 SER A C 1
ATOM 571 O O . SER A 1 73 ? 9.892 -3.239 -6.109 1.00 86.44 73 SER A O 1
ATOM 573 N N . ASP A 1 74 ? 9.673 -2.963 -3.892 1.00 87.25 74 ASP A N 1
ATOM 574 C CA . ASP A 1 74 ? 11.104 -2.784 -3.593 1.00 87.25 74 ASP A CA 1
ATOM 575 C C . ASP A 1 74 ? 11.956 -4.011 -3.954 1.00 87.25 74 ASP A C 1
ATOM 577 O O . ASP A 1 74 ? 13.175 -3.915 -4.113 1.00 87.25 74 ASP A O 1
ATOM 581 N N . ARG A 1 75 ? 11.326 -5.185 -4.081 1.00 87.81 75 ARG A N 1
ATOM 582 C CA . ARG A 1 75 ? 11.978 -6.441 -4.489 1.00 87.81 75 ARG A CA 1
ATOM 583 C C . ARG A 1 75 ? 11.672 -6.856 -5.923 1.00 87.81 75 ARG A C 1
ATOM 585 O O . ARG A 1 75 ? 12.089 -7.939 -6.329 1.00 87.81 75 ARG A O 1
ATOM 592 N N . SER A 1 76 ? 10.925 -6.039 -6.653 1.00 88.94 76 SER A N 1
ATOM 593 C CA . SER A 1 76 ? 10.433 -6.358 -7.988 1.00 88.94 76 SER A CA 1
ATOM 594 C C . SER A 1 76 ? 11.259 -5.664 -9.064 1.00 88.94 76 SER A C 1
ATOM 596 O O . SER A 1 76 ? 11.768 -4.561 -8.871 1.00 88.94 76 SER A O 1
ATOM 598 N N . GLU A 1 77 ? 11.364 -6.292 -10.232 1.00 92.44 77 GLU A N 1
ATOM 599 C CA . GLU A 1 77 ? 11.951 -5.644 -11.403 1.00 92.44 77 GLU A CA 1
ATOM 600 C C . GLU A 1 77 ? 10.993 -4.576 -11.960 1.00 92.44 77 GLU A C 1
ATOM 602 O O . GLU A 1 77 ? 9.778 -4.663 -11.754 1.00 92.44 77 GLU A O 1
ATOM 607 N N . PRO A 1 78 ? 11.480 -3.578 -12.722 1.00 90.38 78 PRO A N 1
ATOM 608 C CA . PRO A 1 78 ? 10.639 -2.482 -13.205 1.00 90.38 78 PRO A CA 1
ATOM 609 C C . PRO A 1 78 ? 9.378 -2.933 -13.956 1.00 90.38 78 PRO A C 1
ATOM 611 O O . PRO A 1 78 ? 8.330 -2.309 -13.823 1.00 90.38 78 PRO A O 1
ATOM 614 N N . ALA A 1 79 ? 9.461 -4.017 -14.733 1.00 91.38 79 ALA A N 1
ATOM 615 C CA . ALA A 1 79 ? 8.310 -4.570 -15.448 1.00 91.38 79 ALA A CA 1
ATOM 616 C C . ALA A 1 79 ? 7.251 -5.150 -14.493 1.00 91.38 79 ALA A C 1
ATOM 618 O O . ALA A 1 79 ? 6.055 -4.953 -14.701 1.00 91.38 79 ALA A O 1
ATOM 619 N N . ASP A 1 80 ? 7.685 -5.805 -13.418 1.00 89.25 80 ASP A N 1
ATOM 620 C CA . ASP A 1 80 ? 6.800 -6.403 -12.419 1.00 89.25 80 ASP A CA 1
ATOM 621 C C . ASP A 1 80 ? 6.127 -5.338 -11.549 1.00 89.25 80 ASP A C 1
ATOM 623 O O . ASP A 1 80 ? 4.976 -5.507 -11.149 1.00 89.25 80 ASP A O 1
ATOM 627 N N . VAL A 1 81 ? 6.804 -4.211 -11.303 1.00 91.50 81 VAL A N 1
ATOM 628 C CA . VAL A 1 81 ? 6.204 -3.051 -10.627 1.00 91.50 81 VAL A CA 1
ATOM 629 C C . VAL A 1 81 ? 5.062 -2.467 -11.461 1.00 91.50 81 VAL A C 1
ATOM 631 O O . VAL A 1 81 ? 4.004 -2.165 -10.914 1.00 91.50 81 VAL A O 1
ATOM 634 N N . TRP A 1 82 ? 5.224 -2.343 -12.782 1.00 92.81 82 TRP A N 1
ATOM 635 C CA . TRP A 1 82 ? 4.138 -1.866 -13.648 1.00 92.81 82 TRP A CA 1
ATOM 636 C C . TRP A 1 82 ? 2.940 -2.817 -13.659 1.00 92.81 82 TRP A C 1
ATOM 638 O O . TRP A 1 82 ? 1.807 -2.355 -13.546 1.00 92.81 82 TRP A O 1
ATOM 648 N N . ASN A 1 83 ? 3.182 -4.131 -13.678 1.00 90.12 83 ASN A N 1
ATOM 649 C CA . ASN A 1 83 ? 2.110 -5.121 -13.548 1.00 90.12 83 ASN A CA 1
ATOM 650 C C . ASN A 1 83 ? 1.363 -4.978 -12.209 1.00 90.12 83 ASN A C 1
ATOM 652 O O . ASN A 1 83 ? 0.135 -5.003 -12.179 1.00 90.12 83 ASN A O 1
ATOM 656 N N . GLN A 1 84 ? 2.088 -4.771 -11.104 1.00 88.75 84 GLN A N 1
ATOM 657 C CA . GLN A 1 84 ? 1.482 -4.511 -9.792 1.00 88.75 84 GLN A CA 1
ATOM 658 C C . GLN A 1 84 ? 0.640 -3.229 -9.787 1.00 88.75 84 GLN A C 1
ATOM 660 O O . GLN A 1 84 ? -0.450 -3.220 -9.216 1.00 88.75 84 GLN A O 1
ATOM 665 N N . VAL A 1 85 ? 1.111 -2.156 -10.433 1.00 90.38 85 VAL A N 1
ATOM 666 C CA . VAL A 1 85 ? 0.361 -0.897 -10.564 1.00 90.38 85 VAL A CA 1
ATOM 667 C C . VAL A 1 85 ? -0.943 -1.112 -11.326 1.00 90.38 85 VAL A C 1
ATOM 669 O O . VAL A 1 85 ? -1.976 -0.608 -10.886 1.00 90.38 85 VAL A O 1
ATOM 672 N N . ASP A 1 86 ? -0.918 -1.857 -12.430 1.00 90.81 86 ASP A N 1
ATOM 673 C CA . ASP A 1 86 ? -2.111 -2.113 -13.238 1.00 90.81 86 ASP A CA 1
ATOM 674 C C . ASP A 1 86 ? -3.161 -2.909 -12.452 1.00 90.81 86 ASP A C 1
ATOM 676 O O . ASP A 1 86 ? -4.320 -2.492 -12.388 1.00 90.81 86 ASP A O 1
ATOM 680 N N . ILE A 1 87 ? -2.744 -3.982 -11.770 1.00 88.62 87 ILE A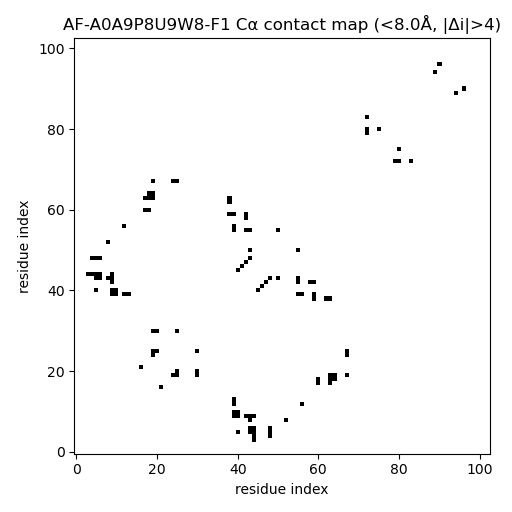 N 1
ATOM 681 C CA . ILE A 1 87 ? -3.620 -4.799 -10.913 1.00 88.62 87 ILE A CA 1
ATOM 682 C C . ILE A 1 87 ? -4.201 -3.951 -9.775 1.00 88.62 87 ILE A C 1
ATOM 684 O O . ILE A 1 87 ? -5.411 -3.952 -9.540 1.00 88.62 87 ILE A O 1
ATOM 688 N N . LEU A 1 88 ? -3.358 -3.175 -9.087 1.00 88.38 88 LEU A N 1
ATOM 689 C CA . LEU A 1 88 ? -3.779 -2.336 -7.968 1.00 88.38 88 LEU A CA 1
ATOM 690 C C . LEU A 1 88 ? -4.764 -1.247 -8.403 1.00 88.38 88 LEU A C 1
ATOM 692 O O . LEU A 1 88 ? -5.790 -1.024 -7.757 1.00 88.38 88 LEU A O 1
ATOM 696 N N . MET A 1 89 ? -4.455 -0.540 -9.487 1.00 90.56 89 MET A N 1
ATOM 697 C CA . MET A 1 89 ? -5.299 0.547 -9.975 1.00 90.56 89 MET A CA 1
ATOM 698 C C . MET A 1 89 ? -6.622 0.022 -10.521 1.00 90.56 89 MET A C 1
ATOM 700 O O . MET A 1 89 ? -7.644 0.688 -10.352 1.00 90.56 89 MET A O 1
ATOM 704 N N . ASP A 1 90 ? -6.626 -1.164 -11.126 1.00 90.50 90 ASP A N 1
ATOM 705 C CA . ASP A 1 90 ? -7.854 -1.849 -11.500 1.00 90.50 90 ASP A CA 1
ATOM 706 C C . ASP A 1 90 ? -8.677 -2.256 -10.262 1.00 90.50 90 ASP A C 1
ATOM 708 O O . ASP A 1 90 ? -9.869 -1.957 -10.209 1.00 90.50 90 ASP A O 1
ATOM 712 N N . ALA A 1 91 ? -8.052 -2.822 -9.221 1.00 88.25 91 ALA A N 1
ATOM 713 C CA . ALA A 1 91 ? -8.698 -3.164 -7.943 1.00 88.25 91 ALA A CA 1
ATOM 714 C C . ALA A 1 91 ? -9.363 -1.971 -7.259 1.00 88.25 91 ALA A C 1
ATOM 716 O O . ALA A 1 91 ? -10.488 -2.074 -6.767 1.00 88.25 91 ALA A O 1
ATOM 717 N N . LEU A 1 92 ? -8.694 -0.821 -7.259 1.00 87.50 92 LEU A N 1
ATOM 718 C CA . LEU A 1 92 ? -9.210 0.392 -6.634 1.00 87.50 92 LEU A CA 1
ATOM 719 C C . LEU A 1 92 ? -10.328 1.058 -7.443 1.00 87.50 92 LEU A C 1
ATOM 721 O O . LEU A 1 92 ? -11.196 1.704 -6.856 1.00 87.50 92 LEU A O 1
ATOM 725 N N . ARG A 1 93 ? -10.305 0.942 -8.776 1.00 91.44 93 ARG A N 1
ATOM 726 C CA . ARG A 1 93 ? -11.307 1.564 -9.658 1.00 91.44 93 ARG A CA 1
ATOM 727 C C . ARG A 1 93 ? -12.533 0.685 -9.881 1.00 91.44 93 ARG A C 1
ATOM 729 O O . ARG A 1 93 ? -13.616 1.238 -10.036 1.00 91.44 93 ARG A O 1
ATOM 736 N N . ASN A 1 94 ? -12.357 -0.636 -9.864 1.00 91.38 94 ASN A N 1
ATOM 737 C CA . ASN A 1 94 ? -13.386 -1.637 -10.153 1.00 91.38 94 ASN A CA 1
ATOM 738 C C . ASN A 1 94 ? -13.540 -2.638 -8.981 1.00 91.38 94 ASN A C 1
ATOM 740 O O . ASN A 1 94 ? -13.326 -3.845 -9.165 1.00 91.38 94 ASN A O 1
ATOM 744 N N . PRO A 1 95 ? -13.878 -2.172 -7.761 1.00 86.88 95 PRO A N 1
ATOM 745 C CA . PRO A 1 95 ? -13.887 -3.008 -6.558 1.00 86.88 95 PRO A CA 1
ATOM 746 C C . PRO A 1 95 ? -14.962 -4.106 -6.572 1.00 86.88 95 PRO A C 1
ATOM 748 O O . PRO A 1 95 ? -14.814 -5.121 -5.897 1.00 86.88 95 PRO A O 1
ATOM 751 N N . GLU A 1 96 ? -16.046 -3.931 -7.328 1.00 91.00 96 GLU A N 1
ATOM 752 C CA . GLU A 1 96 ? -17.116 -4.923 -7.477 1.00 91.00 96 GLU A CA 1
ATOM 753 C C . GLU A 1 96 ? -16.816 -6.019 -8.510 1.00 91.00 96 GLU A C 1
ATOM 755 O O . GLU A 1 96 ? -17.567 -6.992 -8.604 1.00 91.00 96 GLU A O 1
ATOM 760 N N . THR A 1 97 ? -15.740 -5.876 -9.289 1.00 87.44 97 THR A N 1
ATOM 761 C CA . THR A 1 97 ? -15.386 -6.848 -10.327 1.00 87.44 97 THR A CA 1
ATOM 762 C C . THR A 1 97 ? -14.720 -8.077 -9.698 1.00 87.44 97 THR A C 1
ATOM 764 O O . THR A 1 97 ? -13.698 -7.928 -9.019 1.00 87.44 97 THR A O 1
ATOM 767 N N . PRO A 1 98 ? -15.258 -9.297 -9.914 1.00 83.69 98 PRO A N 1
ATOM 768 C CA . PRO A 1 98 ? -14.652 -10.524 -9.405 1.00 83.69 98 PRO A CA 1
ATOM 769 C C . PRO A 1 98 ? -13.227 -10.710 -9.930 1.00 83.69 98 PRO A C 1
ATOM 771 O O . PRO A 1 98 ? -12.985 -10.599 -11.132 1.00 83.69 98 PRO A O 1
ATOM 774 N N . ARG A 1 99 ? -12.299 -11.022 -9.023 1.00 79.75 99 ARG A N 1
ATOM 775 C CA . ARG A 1 99 ? -10.874 -11.171 -9.334 1.00 79.75 99 ARG A CA 1
ATOM 776 C C . ARG A 1 99 ? -10.547 -12.590 -9.813 1.00 79.75 99 ARG A C 1
ATOM 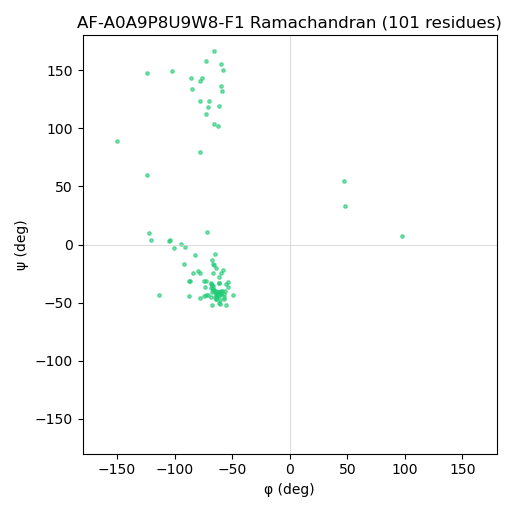778 O O . ARG A 1 99 ? -11.145 -13.544 -9.300 1.00 79.75 99 ARG A O 1
ATOM 785 N N . PRO A 1 100 ? -9.630 -12.757 -10.782 1.00 80.81 100 PRO A N 1
ATOM 786 C CA . PRO A 1 100 ? -9.112 -14.067 -11.163 1.00 80.81 100 PRO A CA 1
ATOM 787 C C . PRO A 1 100 ? -8.472 -14.793 -9.972 1.00 80.81 100 PRO A C 1
ATOM 789 O O . PRO A 1 100 ? -7.925 -14.172 -9.065 1.00 80.81 100 PRO A O 1
ATOM 792 N N . ALA A 1 101 ? -8.514 -16.126 -9.973 1.00 74.19 101 ALA A N 1
ATOM 793 C CA . ALA A 1 101 ? -7.838 -16.907 -8.941 1.00 74.19 101 ALA A CA 1
ATOM 794 C C . ALA A 1 101 ? -6.312 -16.810 -9.115 1.00 74.19 101 ALA A C 1
ATOM 796 O O . ALA A 1 101 ? -5.798 -17.187 -10.169 1.00 74.19 101 ALA A O 1
ATOM 797 N N . GLY A 1 102 ? -5.608 -16.362 -8.074 1.00 66.50 102 GLY A N 1
ATOM 798 C CA . GLY A 1 102 ? -4.148 -16.232 -8.071 1.00 66.50 102 GLY A CA 1
ATOM 799 C C . GLY A 1 102 ? -3.615 -14.826 -8.368 1.00 66.50 102 GLY A C 1
ATOM 800 O O . GLY A 1 102 ? -2.403 -14.698 -8.524 1.00 66.50 102 GLY A O 1
ATOM 801 N N . GLU A 1 103 ? -4.493 -13.816 -8.446 1.00 56.81 103 GLU A N 1
ATOM 802 C CA . GLU A 1 103 ? -4.130 -12.418 -8.136 1.00 56.81 103 GLU A CA 1
ATOM 803 C C . GLU A 1 103 ? -3.907 -12.218 -6.632 1.00 56.81 103 GLU A C 1
ATOM 805 O O . GLU A 1 103 ? -4.638 -12.858 -5.834 1.00 56.81 103 GLU A O 1
#

Mean predicted aligned error: 10.81 Å

InterPro domains:
  IPR008949 Isoprenoid synthase domain superfamily [G3DSA:1.10.600.10] (15-103)

Organism: NCBI:txid152316